Protein AF-A0A914KF35-F1 (afdb_monomer_lite)

Secondary structure (DSSP, 8-state):
--------HHHHHHHHHHHTT-S----B-TTSSBPSEEEETTTTEEEEB-TTT-PBPTT--B-TTSPPP--SHHHHEESSPPPP-SB-TTT-PBPEEEEEEEEETTEEEEEEEEE-GGGTTSSSEEBSSHHHHHHHHSPPP-

pLDDT: mean 87.77, std 10.81, range [33.84, 97.62]

Sequence (142 aa):
MLSKSSFSECLRARQLALIREESYIPECRATGTFQPMQCDRYNGSCFCVDELTGIPFSGTASGPGSPLPLCGLKSLFTCEKLPSKIFCEVDGTIAQKTERWYRRGDHCAMYLHDYCAQQSHIPPIPLRTKSDCQRFCLPPTR

Structure (mmCIF, N/CA/C/O backbone):
data_AF-A0A914KF35-F1
#
_entry.id   AF-A0A914KF35-F1
#
loop_
_atom_site.group_PDB
_atom_site.id
_atom_site.type_symbol
_atom_site.label_atom_id
_atom_site.label_alt_id
_atom_site.label_comp_id
_atom_site.label_asym_id
_atom_site.label_entity_id
_atom_site.label_seq_id
_atom_site.pdbx_PDB_ins_code
_atom_site.Cartn_x
_atom_site.Cartn_y
_atom_site.Cartn_z
_atom_site.occupancy
_atom_site.B_iso_or_equiv
_atom_site.auth_seq_id
_atom_site.auth_comp_id
_atom_site.auth_asym_id
_atom_site.auth_atom_id
_atom_site.pdbx_PDB_model_num
ATOM 1 N N . MET A 1 1 ? 39.727 -11.152 4.177 1.00 33.84 1 MET A N 1
ATOM 2 C CA . MET A 1 1 ? 38.843 -11.622 3.089 1.00 33.84 1 MET A CA 1
ATOM 3 C C . MET A 1 1 ? 37.603 -10.745 3.100 1.00 33.84 1 MET A C 1
ATOM 5 O O . MET A 1 1 ? 36.849 -10.807 4.060 1.00 33.84 1 MET A O 1
ATOM 9 N N . LEU A 1 2 ? 37.469 -9.836 2.131 1.00 45.25 2 LEU A N 1
ATOM 10 C CA . LEU A 1 2 ? 36.352 -8.889 2.080 1.00 45.25 2 LEU A CA 1
ATOM 11 C C . LEU A 1 2 ? 35.076 -9.642 1.683 1.00 45.25 2 LEU A C 1
ATOM 13 O O . LEU A 1 2 ? 35.037 -10.315 0.654 1.00 45.25 2 LEU A O 1
ATOM 17 N N . SER A 1 3 ? 34.079 -9.572 2.563 1.00 45.88 3 SER A N 1
ATOM 18 C CA . SER A 1 3 ? 32.756 -10.177 2.421 1.00 45.88 3 SER A CA 1
ATOM 19 C C . SER A 1 3 ? 32.138 -9.824 1.066 1.00 45.88 3 SER A C 1
ATOM 21 O O . SER A 1 3 ? 32.065 -8.651 0.699 1.00 45.88 3 SER A O 1
ATOM 23 N N . LYS A 1 4 ? 31.709 -10.842 0.312 1.00 49.88 4 LYS A N 1
ATOM 24 C CA . LYS A 1 4 ? 30.933 -10.669 -0.918 1.00 49.88 4 LYS A CA 1
ATOM 25 C C . LYS A 1 4 ? 29.685 -9.855 -0.577 1.00 49.88 4 LYS A C 1
ATOM 27 O O . LYS A 1 4 ? 28.840 -10.321 0.181 1.00 49.88 4 LYS A O 1
ATOM 32 N N . SER A 1 5 ? 29.594 -8.650 -1.137 1.00 56.88 5 SER A N 1
ATOM 33 C CA . SER A 1 5 ? 28.403 -7.801 -1.096 1.00 56.88 5 SER A CA 1
ATOM 34 C C . SER A 1 5 ? 27.173 -8.636 -1.459 1.00 56.88 5 SER A C 1
ATOM 36 O O . SER A 1 5 ? 27.037 -9.097 -2.595 1.00 56.88 5 SER A O 1
ATOM 38 N N . SER A 1 6 ? 26.305 -8.876 -0.480 1.00 67.50 6 SER A N 1
ATOM 39 C CA . SER A 1 6 ? 24.995 -9.476 -0.697 1.00 67.50 6 SER A CA 1
ATOM 40 C C . SER A 1 6 ? 24.124 -8.432 -1.391 1.00 67.50 6 SER A C 1
ATOM 42 O O . SER A 1 6 ? 23.434 -7.659 -0.731 1.00 67.50 6 SER A O 1
ATOM 44 N N . PHE A 1 7 ? 24.198 -8.362 -2.721 1.00 73.12 7 PHE A N 1
ATOM 45 C CA . PHE A 1 7 ? 23.306 -7.515 -3.508 1.00 73.12 7 PHE A CA 1
ATOM 46 C C . PHE A 1 7 ? 21.851 -7.892 -3.206 1.00 73.12 7 PHE A C 1
ATOM 48 O O . PHE A 1 7 ? 21.491 -9.069 -3.258 1.00 73.12 7 PHE A O 1
ATOM 55 N N . SER A 1 8 ? 21.021 -6.898 -2.885 1.00 88.25 8 SER A N 1
ATOM 56 C CA . SER A 1 8 ? 19.586 -7.105 -2.688 1.00 88.25 8 SER A CA 1
ATOM 57 C C . SER A 1 8 ? 18.917 -7.582 -3.982 1.00 88.25 8 SER A C 1
ATOM 59 O O . SER A 1 8 ? 19.446 -7.374 -5.079 1.00 88.25 8 SER A O 1
ATOM 61 N N . GLU A 1 9 ? 17.740 -8.204 -3.874 1.00 91.38 9 GLU A N 1
ATOM 62 C CA . GLU A 1 9 ? 17.035 -8.758 -5.039 1.00 91.38 9 GLU A CA 1
ATOM 63 C C . GLU A 1 9 ? 16.799 -7.710 -6.135 1.00 91.38 9 GLU A C 1
ATOM 65 O O . GLU A 1 9 ? 17.084 -7.984 -7.303 1.00 91.38 9 GLU A O 1
ATOM 70 N N . CYS A 1 10 ? 16.400 -6.487 -5.762 1.00 95.88 10 CYS A N 1
ATOM 71 C CA . CYS A 1 10 ? 16.222 -5.397 -6.722 1.00 95.88 10 CYS A CA 1
ATOM 72 C C . CYS A 1 10 ? 17.530 -5.005 -7.414 1.00 95.88 10 CYS A C 1
ATOM 74 O O . CYS A 1 10 ? 17.558 -4.865 -8.635 1.00 95.88 10 CYS A O 1
ATOM 76 N N . LEU A 1 11 ? 18.633 -4.861 -6.670 1.00 94.50 11 LEU A N 1
ATOM 77 C CA . LEU A 1 11 ? 19.917 -4.474 -7.263 1.00 94.50 11 LEU A CA 1
ATOM 78 C C . LEU A 1 11 ? 20.430 -5.543 -8.230 1.00 94.50 11 LEU A C 1
ATOM 80 O O . LEU A 1 11 ? 20.936 -5.208 -9.302 1.00 94.50 11 LEU A O 1
ATOM 84 N N . ARG A 1 12 ? 20.239 -6.825 -7.893 1.00 94.19 12 ARG A N 1
ATOM 85 C CA . ARG A 1 12 ? 20.560 -7.937 -8.792 1.00 94.19 12 ARG A CA 1
ATOM 86 C C . ARG A 1 12 ? 19.707 -7.889 -10.060 1.00 94.19 12 ARG A C 1
ATOM 88 O O . ARG A 1 12 ? 20.257 -8.001 -11.152 1.00 94.19 12 ARG A O 1
ATOM 95 N N . ALA A 1 13 ? 18.395 -7.685 -9.932 1.00 94.75 13 ALA A N 1
ATOM 96 C CA . ALA A 1 13 ? 17.489 -7.564 -11.075 1.00 94.75 13 ALA A CA 1
ATOM 97 C C . ALA A 1 13 ? 17.860 -6.373 -11.974 1.00 94.75 13 ALA A C 1
ATOM 99 O O . ALA A 1 13 ? 17.977 -6.528 -13.185 1.00 94.75 13 ALA A O 1
ATOM 100 N N . ARG A 1 14 ? 18.146 -5.210 -11.379 1.00 95.12 14 ARG A N 1
ATOM 101 C CA . ARG A 1 14 ? 18.596 -4.007 -12.087 1.00 95.12 14 ARG A CA 1
ATOM 102 C C . ARG A 1 14 ? 19.889 -4.239 -12.868 1.00 95.12 14 ARG A C 1
ATOM 104 O O . ARG A 1 14 ? 19.981 -3.836 -14.023 1.00 95.12 14 ARG A O 1
ATOM 111 N N . GLN A 1 15 ? 20.890 -4.867 -12.251 1.00 95.12 15 GLN A N 1
ATOM 112 C CA . GLN A 1 15 ? 22.168 -5.134 -12.912 1.00 95.12 15 GLN A CA 1
ATOM 113 C C . GLN A 1 15 ? 22.012 -6.125 -14.070 1.00 95.12 15 GLN A C 1
ATOM 115 O O . GLN A 1 15 ? 22.619 -5.930 -15.120 1.00 95.12 15 GLN A O 1
ATOM 120 N N . LEU A 1 16 ? 21.171 -7.150 -13.909 1.00 95.06 16 LEU A N 1
ATOM 121 C CA . LEU A 1 16 ? 20.851 -8.080 -14.990 1.00 95.06 16 LEU A CA 1
ATOM 122 C C . LEU A 1 16 ? 20.118 -7.383 -16.143 1.00 95.06 16 LEU A C 1
ATOM 124 O O . LEU A 1 16 ? 20.510 -7.587 -17.286 1.00 95.06 16 LEU A O 1
ATOM 128 N N . ALA A 1 17 ? 19.130 -6.531 -15.856 1.00 94.38 17 ALA A N 1
ATOM 129 C CA . ALA A 1 17 ? 18.418 -5.758 -16.875 1.00 94.38 17 ALA A CA 1
ATOM 130 C C . ALA A 1 17 ? 19.367 -4.844 -17.670 1.00 94.38 17 ALA A C 1
ATOM 132 O O . ALA A 1 17 ? 19.290 -4.788 -18.892 1.00 94.38 17 ALA A O 1
ATOM 133 N N . LEU A 1 18 ? 20.323 -4.196 -16.990 1.00 94.12 18 LEU A N 1
ATOM 134 C CA . LEU A 1 18 ? 21.365 -3.385 -17.631 1.00 94.12 18 LEU A CA 1
ATOM 135 C C . LEU A 1 18 ? 22.284 -4.216 -18.538 1.00 94.12 18 LEU A C 1
ATOM 137 O O . LEU A 1 18 ? 22.548 -3.811 -19.662 1.00 94.12 18 LEU A O 1
ATOM 141 N N . ILE A 1 19 ? 22.765 -5.372 -18.065 1.00 95.06 19 ILE A N 1
ATOM 142 C CA . ILE A 1 19 ? 23.646 -6.265 -18.845 1.00 95.06 19 ILE A CA 1
ATOM 143 C C . ILE A 1 19 ? 22.926 -6.823 -20.077 1.00 95.06 19 ILE A C 1
ATOM 145 O O . ILE A 1 19 ? 23.552 -7.065 -21.103 1.00 95.06 19 ILE A O 1
ATOM 149 N N . ARG A 1 20 ? 21.619 -7.062 -19.960 1.00 94.94 20 ARG A N 1
ATOM 150 C CA . ARG A 1 20 ? 20.779 -7.622 -21.025 1.00 94.94 20 ARG A CA 1
ATOM 151 C C . ARG A 1 20 ? 20.149 -6.556 -21.917 1.00 94.94 20 ARG A C 1
ATOM 153 O O . ARG A 1 20 ? 19.392 -6.923 -22.808 1.00 94.94 20 ARG A O 1
ATOM 160 N N . GLU A 1 21 ? 20.448 -5.281 -21.665 1.00 91.62 21 GLU A N 1
ATOM 161 C CA . GLU A 1 21 ? 19.902 -4.135 -22.398 1.00 91.62 21 GLU A CA 1
ATOM 162 C C . GLU A 1 21 ? 18.362 -4.160 -22.472 1.00 91.62 21 GLU A C 1
ATOM 164 O O . GLU A 1 21 ? 17.752 -3.855 -23.495 1.00 91.62 21 GLU A O 1
ATOM 169 N N . GLU A 1 22 ? 17.715 -4.551 -21.369 1.00 91.62 22 GLU A N 1
ATOM 170 C CA . GLU A 1 22 ? 16.255 -4.578 -21.275 1.00 91.62 22 GLU A CA 1
ATOM 171 C C . GLU A 1 22 ? 15.685 -3.147 -21.265 1.00 91.62 22 GLU A C 1
ATOM 173 O O . GLU A 1 22 ? 16.245 -2.233 -20.655 1.00 91.62 22 GLU A O 1
ATOM 178 N N . SER A 1 23 ? 14.533 -2.945 -21.917 1.00 88.12 23 SER A N 1
ATOM 179 C CA . SER A 1 23 ? 13.852 -1.639 -21.967 1.00 88.12 23 SER A CA 1
ATOM 180 C C . SER A 1 23 ? 13.357 -1.181 -20.592 1.00 88.12 23 SER A C 1
ATOM 182 O O . SER A 1 23 ? 13.320 0.014 -20.293 1.00 88.12 23 SER A O 1
ATOM 184 N N . TYR A 1 24 ? 13.001 -2.145 -19.746 1.00 92.00 24 TYR A N 1
ATOM 185 C CA . TYR A 1 24 ? 12.597 -1.935 -18.370 1.00 92.00 24 TYR A CA 1
ATOM 186 C C . TYR A 1 24 ? 13.779 -2.189 -17.434 1.00 92.00 24 TYR A C 1
ATOM 188 O O . TYR A 1 24 ? 14.303 -3.297 -17.351 1.00 92.00 24 TYR A O 1
ATOM 196 N N . ILE A 1 25 ? 14.163 -1.161 -16.678 1.00 95.12 25 ILE A N 1
ATOM 197 C CA . ILE A 1 25 ? 15.216 -1.258 -15.668 1.00 95.12 25 ILE A CA 1
ATOM 198 C C . ILE A 1 25 ? 14.597 -0.977 -14.296 1.00 95.12 25 ILE A C 1
ATOM 200 O O . ILE A 1 25 ? 14.216 0.169 -14.046 1.00 95.12 25 ILE A O 1
ATOM 204 N N . PRO A 1 26 ? 14.548 -1.967 -13.382 1.00 95.88 26 PRO A N 1
ATOM 205 C CA . PRO A 1 26 ? 13.981 -1.782 -12.054 1.00 95.88 26 PRO A CA 1
ATOM 206 C C . PRO A 1 26 ? 14.592 -0.609 -11.277 1.00 95.88 26 PRO A C 1
ATOM 208 O O . PRO A 1 26 ? 15.818 -0.423 -11.214 1.00 95.88 26 PRO A O 1
ATOM 211 N N . GLU A 1 27 ? 13.723 0.168 -10.642 1.00 95.81 27 GLU A N 1
ATOM 212 C CA . GLU A 1 27 ? 14.072 1.231 -9.709 1.00 95.81 27 GLU A CA 1
ATOM 213 C C . GLU A 1 27 ? 14.095 0.681 -8.278 1.00 95.81 27 GLU A C 1
ATOM 215 O O . GLU A 1 27 ? 13.123 0.096 -7.793 1.00 95.81 27 GLU A O 1
ATOM 220 N N . CYS A 1 28 ? 15.218 0.874 -7.586 1.00 95.06 28 CYS A N 1
ATOM 221 C CA . CYS A 1 28 ? 15.440 0.341 -6.244 1.00 95.06 28 CYS A CA 1
ATOM 222 C C . CYS A 1 28 ? 15.433 1.454 -5.198 1.00 95.06 28 CYS A C 1
ATOM 224 O O . CYS A 1 28 ? 15.911 2.564 -5.440 1.00 95.06 28 CYS A O 1
ATOM 226 N N . ARG A 1 29 ? 14.927 1.141 -4.007 1.00 92.06 29 ARG A N 1
ATOM 227 C CA . ARG A 1 29 ? 15.082 1.970 -2.808 1.00 92.06 29 ARG A CA 1
ATOM 228 C C . ARG A 1 29 ? 16.500 1.835 -2.257 1.00 92.06 29 ARG A C 1
ATOM 230 O O . ARG A 1 29 ? 17.175 0.834 -2.488 1.00 92.06 29 ARG A O 1
ATOM 237 N N . ALA A 1 30 ? 16.926 2.809 -1.452 1.00 88.94 30 ALA A N 1
ATOM 238 C CA . ALA A 1 30 ? 18.213 2.755 -0.750 1.00 88.94 30 ALA A CA 1
ATOM 239 C C . ALA A 1 30 ? 18.327 1.544 0.199 1.00 88.94 30 ALA A C 1
ATOM 241 O O . ALA A 1 30 ? 19.419 1.038 0.433 1.00 88.94 30 ALA A O 1
ATOM 242 N N . THR A 1 31 ? 17.192 1.045 0.696 1.00 86.62 31 THR A N 1
ATOM 243 C CA . THR A 1 31 ? 17.075 -0.184 1.499 1.00 86.62 31 THR A CA 1
ATOM 244 C C . THR A 1 31 ? 17.338 -1.465 0.703 1.00 86.62 31 THR A C 1
ATOM 246 O O . THR A 1 31 ? 17.427 -2.538 1.290 1.00 86.62 31 THR A O 1
ATOM 249 N N . GLY A 1 32 ? 17.432 -1.384 -0.628 1.00 88.94 32 GLY A N 1
ATOM 250 C CA . GLY A 1 32 ? 17.629 -2.524 -1.518 1.00 88.94 32 GLY A CA 1
ATOM 251 C C . GLY A 1 32 ? 16.340 -3.213 -1.984 1.00 88.94 32 GLY A C 1
ATOM 252 O O . GLY A 1 32 ? 16.421 -4.116 -2.817 1.00 88.94 32 GLY A O 1
ATOM 253 N N . THR A 1 33 ? 15.167 -2.793 -1.507 1.00 92.00 33 THR A N 1
ATOM 254 C CA . THR A 1 33 ? 13.858 -3.250 -2.009 1.00 92.00 33 THR A CA 1
ATOM 255 C C . THR A 1 33 ? 13.482 -2.554 -3.319 1.00 92.00 33 THR A C 1
ATOM 257 O O . THR A 1 33 ? 14.076 -1.537 -3.690 1.00 92.00 33 THR A O 1
ATOM 260 N N . PHE A 1 34 ? 12.496 -3.088 -4.038 1.00 94.19 34 PHE A N 1
ATOM 261 C CA . PHE A 1 34 ? 11.937 -2.423 -5.215 1.00 94.19 34 PHE A CA 1
ATOM 262 C C . PHE A 1 34 ? 11.170 -1.165 -4.794 1.00 94.19 34 PHE A C 1
ATOM 264 O O . PHE A 1 34 ? 10.497 -1.152 -3.761 1.00 94.19 34 PHE A O 1
ATOM 271 N N . GLN A 1 35 ? 11.241 -0.098 -5.595 1.00 93.62 35 GLN A N 1
ATOM 272 C CA . GLN A 1 35 ? 10.270 0.988 -5.466 1.00 93.62 35 GLN A CA 1
ATOM 273 C C . GLN A 1 35 ? 8.863 0.424 -5.728 1.00 93.62 35 GLN A C 1
ATOM 275 O O . GLN A 1 35 ? 8.683 -0.282 -6.721 1.00 93.62 35 GLN A O 1
ATOM 280 N N . PRO A 1 36 ? 7.862 0.714 -4.876 1.00 92.50 36 PRO A N 1
ATOM 281 C CA . PRO A 1 36 ? 6.529 0.143 -5.026 1.00 92.50 36 PRO A CA 1
ATOM 282 C C . PRO A 1 36 ? 5.860 0.510 -6.349 1.00 92.50 36 PRO A C 1
ATOM 284 O O . PRO A 1 36 ? 5.014 -0.241 -6.819 1.00 92.50 36 PRO A O 1
ATOM 287 N N . MET A 1 37 ? 6.211 1.659 -6.928 1.00 93.88 37 MET A N 1
ATOM 288 C CA . MET A 1 37 ? 5.874 2.023 -8.300 1.00 93.88 37 MET A CA 1
ATOM 289 C C . MET A 1 37 ? 7.105 1.806 -9.174 1.00 93.88 37 MET A C 1
ATOM 291 O O . MET A 1 37 ? 8.190 2.274 -8.837 1.00 93.88 37 MET A O 1
ATOM 295 N N . GLN A 1 38 ? 6.915 1.121 -10.291 1.00 95.62 38 GLN A N 1
ATOM 296 C CA . GLN A 1 38 ? 7.910 0.931 -11.337 1.00 95.62 38 GLN A CA 1
ATOM 297 C C . GLN A 1 38 ? 7.387 1.574 -12.613 1.00 95.62 38 GLN A C 1
ATOM 299 O O . GLN A 1 38 ? 6.189 1.508 -12.883 1.00 95.62 38 GLN A O 1
ATOM 304 N N . CYS A 1 39 ? 8.271 2.189 -13.390 1.00 93.62 39 CYS A N 1
ATOM 305 C CA . CYS A 1 39 ? 7.906 2.817 -14.651 1.00 93.62 39 CYS A CA 1
ATOM 306 C C . CYS A 1 39 ? 8.816 2.309 -15.765 1.00 93.62 39 CYS A C 1
ATOM 308 O O . CYS A 1 39 ? 10.038 2.448 -15.696 1.00 93.62 39 CYS A O 1
ATOM 310 N N . ASP A 1 40 ? 8.215 1.746 -16.806 1.00 92.75 40 ASP A N 1
ATOM 311 C CA . ASP A 1 40 ? 8.906 1.457 -18.052 1.00 92.75 40 ASP A CA 1
ATOM 312 C C . ASP A 1 40 ? 8.903 2.736 -18.897 1.00 92.75 40 ASP A C 1
ATOM 314 O O . ASP A 1 40 ? 7.885 3.194 -19.418 1.00 92.75 40 ASP A O 1
ATOM 318 N N . ARG A 1 41 ? 10.078 3.362 -18.986 1.00 84.81 41 ARG A N 1
ATOM 319 C CA . ARG A 1 41 ? 10.254 4.641 -19.684 1.00 84.81 41 ARG A CA 1
ATOM 320 C C . ARG A 1 41 ? 10.152 4.501 -21.199 1.00 84.81 41 ARG A C 1
ATOM 322 O O . ARG A 1 41 ? 9.921 5.505 -21.864 1.00 84.81 41 ARG A O 1
ATOM 329 N N . TYR A 1 42 ? 10.330 3.295 -21.735 1.00 86.88 42 TYR A N 1
ATOM 330 C CA . TYR A 1 42 ? 10.255 3.044 -23.168 1.00 86.88 42 TYR A CA 1
ATOM 331 C C . TYR A 1 42 ? 8.803 3.035 -23.647 1.00 86.88 42 TYR A C 1
ATOM 333 O O . TYR A 1 42 ? 8.467 3.704 -24.621 1.00 86.88 42 TYR A O 1
ATOM 341 N N . ASN A 1 43 ? 7.925 2.326 -22.934 1.00 87.88 43 ASN A N 1
ATOM 342 C CA . ASN A 1 43 ? 6.494 2.294 -23.253 1.00 87.88 43 ASN A CA 1
ATOM 343 C C . ASN A 1 43 ? 5.682 3.396 -22.541 1.00 87.88 43 ASN A C 1
ATOM 345 O O . ASN A 1 43 ? 4.495 3.555 -22.825 1.00 87.88 43 ASN A O 1
ATOM 349 N N . GLY A 1 44 ? 6.307 4.145 -21.625 1.00 88.44 44 GLY A N 1
ATOM 350 C CA . GLY A 1 44 ? 5.697 5.230 -20.857 1.00 88.44 44 GLY A CA 1
ATOM 351 C C . GLY A 1 44 ? 4.609 4.770 -19.883 1.00 88.44 44 GLY A C 1
ATOM 352 O O . GLY A 1 44 ? 3.720 5.555 -19.554 1.00 88.44 44 GLY A O 1
ATOM 353 N N . SER A 1 45 ? 4.651 3.509 -19.448 1.00 93.19 45 SER A N 1
ATOM 354 C CA . SER A 1 45 ? 3.705 2.943 -18.489 1.00 93.19 45 SER A CA 1
ATOM 355 C C . SER A 1 45 ? 4.315 2.811 -17.097 1.00 93.19 45 SER A C 1
ATOM 357 O O . SER A 1 45 ? 5.506 2.546 -16.942 1.00 93.19 45 SER A O 1
ATOM 359 N N . CYS A 1 46 ? 3.486 2.973 -16.069 1.00 94.88 46 CYS A N 1
ATOM 360 C CA . CYS A 1 46 ? 3.862 2.738 -14.679 1.00 94.88 46 CYS A CA 1
ATOM 361 C C . CYS A 1 46 ? 2.929 1.711 -14.045 1.00 94.88 46 CYS A C 1
ATOM 363 O O . CYS A 1 46 ? 1.738 1.703 -14.330 1.00 94.88 46 CYS A O 1
ATOM 365 N N . PHE A 1 47 ? 3.445 0.862 -13.167 1.00 93.94 47 PHE A N 1
ATOM 366 C CA . PHE A 1 47 ? 2.698 -0.199 -12.495 1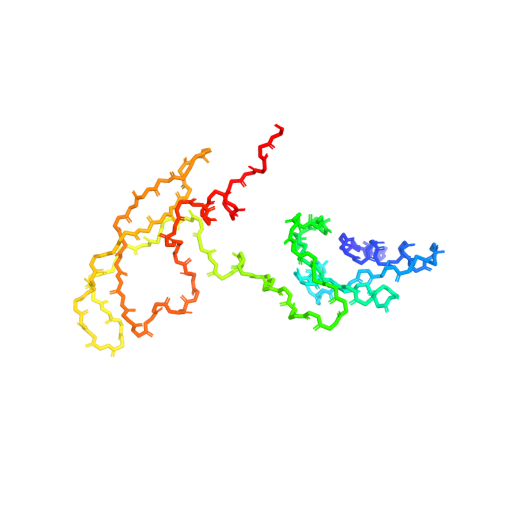.00 93.94 47 PHE A CA 1
ATOM 367 C C . PHE A 1 47 ? 3.181 -0.369 -11.056 1.00 93.94 47 PHE A C 1
ATOM 369 O O . PHE A 1 47 ? 4.284 0.046 -10.699 1.00 93.94 47 PHE A O 1
ATOM 376 N N . CYS A 1 48 ? 2.353 -0.982 -10.211 1.00 92.69 48 CYS A N 1
ATOM 377 C CA . CYS A 1 48 ? 2.757 -1.308 -8.851 1.00 92.69 48 CYS A CA 1
ATOM 378 C C . CYS A 1 48 ? 3.415 -2.685 -8.795 1.00 92.69 48 CYS A C 1
ATOM 380 O O . CYS A 1 48 ? 2.939 -3.624 -9.432 1.00 92.69 48 CYS A O 1
ATOM 382 N N . VAL A 1 49 ? 4.450 -2.824 -7.972 1.00 91.69 49 VAL A N 1
ATOM 383 C CA . VAL A 1 49 ? 5.123 -4.098 -7.693 1.00 91.69 49 VAL A CA 1
ATOM 384 C C . VAL A 1 49 ? 5.111 -4.413 -6.204 1.00 91.69 49 VAL A C 1
ATOM 386 O O . VAL A 1 49 ? 4.986 -3.526 -5.357 1.00 91.69 49 VAL A O 1
ATOM 389 N N . ASP A 1 50 ? 5.252 -5.691 -5.881 1.00 88.25 50 ASP A N 1
ATOM 390 C CA . ASP A 1 50 ? 5.614 -6.127 -4.541 1.00 88.25 50 ASP A CA 1
ATOM 391 C C . ASP A 1 50 ? 7.049 -5.673 -4.213 1.00 88.25 50 ASP A C 1
ATOM 393 O O . ASP A 1 50 ? 7.981 -5.936 -4.971 1.00 88.25 50 ASP A O 1
ATOM 397 N N . GLU A 1 51 ? 7.239 -4.960 -3.100 1.00 89.44 51 GLU A N 1
ATOM 398 C CA . GLU A 1 51 ? 8.528 -4.325 -2.778 1.00 89.44 51 GLU A CA 1
ATOM 399 C C . GLU A 1 51 ? 9.652 -5.335 -2.499 1.00 89.44 51 GLU A C 1
ATOM 401 O O . GLU A 1 51 ? 10.828 -4.997 -2.653 1.00 89.44 51 GLU A O 1
ATOM 406 N N . LEU A 1 52 ? 9.312 -6.561 -2.089 1.00 87.25 52 LEU A N 1
ATOM 407 C CA . LEU A 1 52 ? 10.291 -7.604 -1.794 1.00 87.25 52 LEU A CA 1
ATOM 408 C C . LEU A 1 52 ? 10.679 -8.352 -3.068 1.00 87.25 52 LEU A C 1
ATOM 410 O O . LEU A 1 52 ? 11.861 -8.447 -3.375 1.00 87.25 52 LEU A O 1
ATOM 414 N N . THR A 1 53 ? 9.685 -8.822 -3.823 1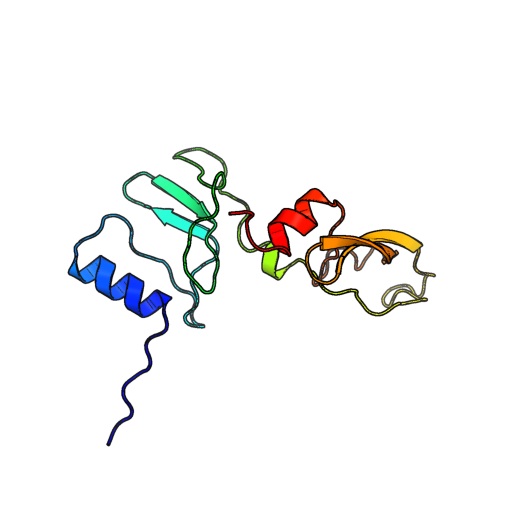.00 88.25 53 THR A N 1
ATOM 415 C CA . THR A 1 53 ? 9.891 -9.733 -4.964 1.00 88.25 53 THR A CA 1
ATOM 416 C C . THR A 1 53 ? 9.998 -9.035 -6.321 1.00 88.25 53 THR A C 1
ATOM 418 O O . THR A 1 53 ? 10.457 -9.640 -7.288 1.00 88.25 53 THR A O 1
ATOM 421 N N . GLY A 1 54 ? 9.541 -7.783 -6.433 1.00 91.06 54 GLY A N 1
ATOM 422 C CA . GLY A 1 54 ? 9.479 -7.041 -7.696 1.00 91.06 54 GLY A CA 1
ATOM 423 C C . GLY A 1 54 ? 8.376 -7.508 -8.652 1.00 91.06 54 GLY A C 1
ATOM 424 O O . GLY A 1 54 ? 8.306 -7.025 -9.782 1.00 91.06 54 GLY A O 1
ATOM 425 N N . ILE A 1 55 ? 7.507 -8.431 -8.223 1.00 89.94 55 ILE A N 1
ATOM 426 C CA . ILE A 1 55 ? 6.420 -8.963 -9.052 1.00 89.94 55 ILE A CA 1
ATOM 427 C C . ILE A 1 55 ? 5.345 -7.881 -9.250 1.00 89.94 55 ILE A C 1
ATOM 429 O O . ILE A 1 55 ? 4.858 -7.327 -8.259 1.00 89.94 55 ILE A O 1
ATOM 433 N N . PRO A 1 56 ? 4.932 -7.584 -10.498 1.00 90.12 56 PRO A N 1
ATOM 434 C CA . PRO A 1 56 ? 3.888 -6.605 -10.773 1.00 90.12 56 PRO A CA 1
ATOM 435 C C . PRO A 1 56 ? 2.508 -7.076 -10.305 1.00 90.12 56 PRO A C 1
ATOM 437 O O . PRO A 1 56 ? 2.104 -8.219 -10.518 1.00 90.12 56 PRO A O 1
ATOM 440 N N . PHE A 1 57 ? 1.742 -6.160 -9.714 1.00 83.69 57 PHE A N 1
ATOM 441 C CA . PHE A 1 57 ? 0.340 -6.378 -9.379 1.00 83.69 57 PHE A CA 1
ATOM 442 C C . PHE A 1 57 ? -0.537 -6.183 -10.619 1.00 83.69 57 PHE A C 1
ATOM 444 O O . PHE A 1 57 ? -0.570 -5.100 -11.212 1.00 83.69 57 PHE A O 1
ATOM 451 N N . SER A 1 58 ? -1.304 -7.209 -10.990 1.00 81.00 58 SER A N 1
ATOM 452 C CA . SER A 1 58 ? -2.234 -7.144 -12.122 1.00 81.00 58 SER A CA 1
ATOM 453 C C . SER A 1 58 ? -3.239 -5.993 -11.975 1.00 81.00 58 SER A C 1
ATOM 455 O O . SER A 1 58 ? -3.721 -5.706 -10.877 1.00 81.00 58 SER A O 1
ATOM 457 N N . GLY A 1 59 ? -3.554 -5.321 -13.087 1.00 81.69 59 GLY A N 1
ATOM 458 C CA . GLY A 1 59 ? -4.517 -4.213 -13.115 1.00 81.69 59 GLY A CA 1
ATOM 459 C C . GLY A 1 59 ? -4.018 -2.898 -12.502 1.00 81.69 59 GLY A C 1
ATOM 460 O O . GLY A 1 59 ? -4.822 -2.002 -12.277 1.00 81.69 59 GLY A O 1
ATOM 461 N N . THR A 1 60 ? -2.718 -2.773 -12.205 1.00 86.88 60 THR A N 1
ATOM 462 C CA . THR A 1 60 ? -2.119 -1.519 -11.700 1.00 86.88 60 THR A CA 1
ATOM 463 C C . THR A 1 60 ? -1.332 -0.744 -12.754 1.00 86.88 60 THR A C 1
ATOM 465 O O . THR A 1 60 ? -0.803 0.314 -12.442 1.00 86.88 60 THR A O 1
ATOM 468 N N . ALA A 1 61 ? -1.242 -1.257 -13.983 1.00 90.12 61 ALA A N 1
ATOM 469 C CA . ALA A 1 61 ? -0.557 -0.570 -15.067 1.00 90.12 61 ALA A CA 1
ATOM 470 C C . ALA A 1 61 ? -1.374 0.640 -15.547 1.00 90.12 61 ALA A C 1
ATOM 472 O O . ALA A 1 61 ? -2.497 0.488 -16.027 1.00 90.12 61 ALA A O 1
ATOM 473 N N . SER A 1 62 ? -0.785 1.825 -15.447 1.00 92.25 62 SER A N 1
ATOM 474 C CA . SER A 1 62 ? -1.245 3.062 -16.069 1.00 92.25 62 SER A CA 1
ATOM 475 C C . SER A 1 62 ? -0.377 3.352 -17.285 1.00 92.25 62 SER A C 1
ATOM 477 O O . SER A 1 62 ? 0.848 3.372 -17.178 1.00 92.25 62 SER A O 1
ATOM 479 N N . GLY A 1 63 ? -1.005 3.573 -18.439 1.00 91.00 63 GLY A N 1
ATOM 480 C CA . GLY A 1 63 ? -0.302 3.925 -19.672 1.00 91.00 63 GLY A CA 1
ATOM 481 C C . GLY A 1 63 ? 0.090 5.408 -19.753 1.00 91.00 63 GLY A C 1
ATOM 482 O O . GLY A 1 63 ? -0.276 6.201 -18.876 1.00 91.00 63 GLY A O 1
ATOM 483 N N . PRO A 1 64 ? 0.772 5.806 -20.841 1.00 89.94 64 PRO A N 1
ATOM 484 C CA . PRO A 1 64 ? 1.139 7.196 -21.094 1.00 89.94 64 PRO A CA 1
ATOM 485 C C . PRO A 1 64 ? -0.065 8.140 -21.003 1.00 89.94 64 PRO A C 1
ATOM 487 O O . PRO A 1 64 ? -1.130 7.861 -21.553 1.00 89.94 64 PRO A O 1
ATOM 490 N N . GLY A 1 65 ? 0.093 9.264 -20.300 1.00 86.56 65 GLY A N 1
ATOM 491 C CA . GLY A 1 65 ? -0.956 10.282 -20.145 1.00 86.56 65 GLY A CA 1
ATOM 492 C C . GLY A 1 65 ? -2.093 9.918 -19.181 1.00 86.56 65 GLY A C 1
ATOM 493 O O . GLY A 1 65 ? -2.950 10.760 -18.920 1.00 86.56 65 GLY A O 1
ATOM 494 N N . SER A 1 66 ? -2.102 8.706 -18.619 1.00 85.56 66 SER A N 1
ATOM 495 C CA . SER A 1 66 ? -3.036 8.325 -17.553 1.00 85.56 66 SER A CA 1
ATOM 496 C C . SER A 1 66 ? -2.503 8.738 -16.174 1.00 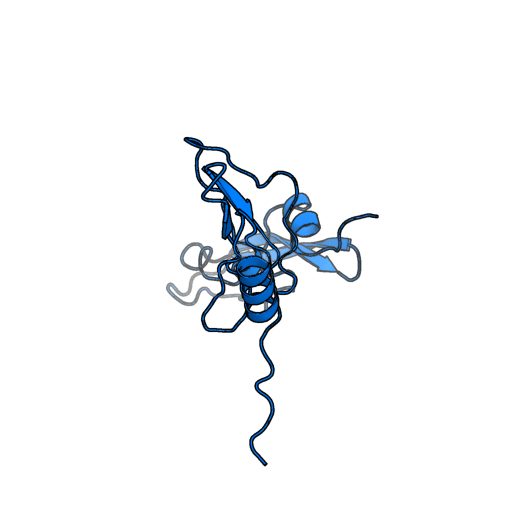85.56 66 SER A C 1
ATOM 498 O O . SER A 1 66 ? -1.289 8.870 -16.000 1.00 85.56 66 SER A O 1
ATOM 500 N N . PRO A 1 67 ? -3.374 8.907 -15.160 1.00 83.38 67 PRO A N 1
ATOM 501 C CA . PRO A 1 67 ? -2.930 9.100 -13.785 1.00 83.38 67 PRO A CA 1
ATOM 502 C C . PRO A 1 67 ? -2.016 7.959 -13.325 1.00 83.38 67 PRO A C 1
ATOM 504 O O . PRO A 1 67 ? -2.284 6.786 -13.600 1.00 83.38 67 PRO A O 1
ATOM 507 N N . LEU A 1 68 ? -0.949 8.303 -12.601 1.00 85.50 68 LEU A N 1
ATOM 508 C CA . LEU A 1 68 ? -0.042 7.314 -12.023 1.00 85.50 68 LEU A CA 1
ATOM 509 C C . LEU A 1 68 ? -0.784 6.395 -11.038 1.00 85.50 68 LEU A C 1
ATOM 511 O O . LEU A 1 68 ? -1.691 6.851 -10.333 1.00 85.50 68 LEU A O 1
ATOM 515 N N . PRO A 1 69 ? -0.405 5.110 -10.958 1.00 85.88 69 PRO A N 1
ATOM 516 C CA . PRO A 1 69 ? -1.047 4.187 -10.042 1.00 85.88 69 PRO A CA 1
ATOM 517 C C . PRO A 1 69 ? -0.686 4.511 -8.589 1.00 85.88 69 PRO A C 1
ATOM 519 O O . PRO A 1 69 ? 0.434 4.906 -8.262 1.00 85.88 69 PRO A O 1
ATOM 522 N N . LEU A 1 70 ? -1.643 4.308 -7.683 1.00 82.69 70 LEU A N 1
ATOM 523 C CA . LEU A 1 70 ? -1.428 4.483 -6.248 1.00 82.69 70 LEU A CA 1
ATOM 524 C C . LEU A 1 70 ? -0.688 3.263 -5.674 1.00 82.69 70 LEU A C 1
ATOM 526 O O . LEU A 1 70 ? -1.308 2.272 -5.283 1.00 82.69 70 LEU A O 1
ATOM 530 N N . CYS A 1 71 ? 0.642 3.333 -5.630 1.00 86.00 71 CYS A N 1
ATOM 531 C CA . CYS A 1 71 ? 1.500 2.248 -5.149 1.00 86.00 71 CYS A CA 1
ATOM 532 C C . CYS A 1 71 ? 2.023 2.477 -3.724 1.00 86.00 71 CYS A C 1
ATOM 534 O O . CYS A 1 71 ? 1.994 3.585 -3.196 1.00 86.00 71 CYS A O 1
ATOM 536 N N . GLY A 1 72 ? 2.504 1.411 -3.076 1.00 74.38 72 GLY A N 1
ATOM 537 C CA . GLY A 1 72 ? 3.083 1.490 -1.724 1.00 74.38 72 GLY A CA 1
ATOM 538 C C . GLY A 1 72 ? 2.048 1.627 -0.604 1.00 74.38 72 GLY A C 1
ATOM 539 O O . GLY A 1 72 ? 2.408 1.671 0.568 1.00 74.38 72 GLY A O 1
ATOM 540 N N . LEU A 1 73 ? 0.757 1.609 -0.943 1.00 71.62 73 LEU A N 1
ATOM 541 C CA . LEU A 1 73 ? -0.344 1.650 0.015 1.00 71.62 73 LEU A CA 1
ATOM 542 C C . LEU A 1 73 ? -0.323 0.483 1.018 1.00 71.62 73 LEU A C 1
ATOM 544 O O . LEU A 1 73 ? -0.727 0.672 2.159 1.00 71.62 73 LEU A O 1
ATOM 548 N N . LYS A 1 74 ? 0.193 -0.702 0.647 1.00 66.75 74 LYS A N 1
ATOM 549 C CA . LYS A 1 74 ? 0.334 -1.831 1.590 1.00 66.75 74 LYS A CA 1
ATOM 550 C C . LYS A 1 74 ? 1.186 -1.471 2.812 1.00 66.75 74 LYS A C 1
ATOM 552 O O . LYS A 1 74 ? 0.880 -1.946 3.891 1.00 66.75 74 LYS A O 1
ATOM 557 N N . SER A 1 75 ? 2.201 -0.615 2.657 1.00 68.31 75 SER A N 1
ATOM 558 C CA . SER A 1 75 ? 3.016 -0.138 3.787 1.00 68.31 75 SER A CA 1
ATOM 559 C C . SER A 1 75 ? 2.249 0.802 4.724 1.00 68.31 75 SER A C 1
ATOM 561 O O . SER A 1 75 ? 2.602 0.945 5.891 1.00 68.31 75 SER A O 1
ATOM 563 N N . LEU A 1 76 ? 1.179 1.427 4.223 1.00 79.12 76 LEU A N 1
ATOM 564 C CA . LEU A 1 76 ? 0.316 2.305 5.003 1.00 79.12 76 LEU A CA 1
ATOM 565 C C . LEU A 1 76 ? -0.773 1.527 5.735 1.00 79.12 76 LEU A C 1
ATOM 567 O O . LEU A 1 76 ? -1.254 2.016 6.750 1.00 79.12 76 LEU A O 1
ATOM 571 N N . PHE A 1 77 ? -1.176 0.354 5.237 1.00 86.88 77 PHE A N 1
ATOM 572 C CA . PHE A 1 77 ? -2.257 -0.439 5.815 1.00 86.88 77 PHE A CA 1
ATOM 573 C C . PHE A 1 77 ? -1.743 -1.564 6.719 1.00 86.88 77 PHE A C 1
ATOM 575 O O . PHE A 1 77 ? -0.730 -2.192 6.433 1.00 86.88 77 PHE A O 1
ATOM 582 N N . THR A 1 78 ? -2.477 -1.875 7.789 1.00 90.88 78 THR A N 1
ATOM 583 C CA . THR A 1 78 ? -2.198 -3.056 8.622 1.00 90.88 78 THR A CA 1
ATOM 584 C C . THR A 1 78 ? -3.166 -4.192 8.342 1.00 90.88 78 THR A C 1
ATOM 586 O O . THR A 1 78 ? -4.380 -4.002 8.246 1.00 90.88 78 THR A O 1
ATOM 589 N N . CYS A 1 79 ? -2.609 -5.396 8.272 1.00 93.00 79 CYS A N 1
ATOM 590 C CA . CYS A 1 79 ? -3.360 -6.642 8.247 1.00 93.00 79 CYS A CA 1
ATOM 591 C C . CYS A 1 79 ? -3.623 -7.193 9.650 1.00 93.00 79 CYS A C 1
ATOM 593 O O . CYS A 1 79 ? -4.527 -8.008 9.823 1.00 93.00 79 CYS A O 1
ATOM 595 N N . GLU A 1 80 ? -2.855 -6.751 10.645 1.00 93.44 80 GLU A N 1
ATOM 596 C CA . GLU A 1 80 ? -2.965 -7.185 12.033 1.00 93.44 80 GLU A CA 1
ATOM 597 C C . GLU A 1 80 ? -3.873 -6.254 12.830 1.00 93.44 80 GLU A C 1
ATOM 599 O O . GLU A 1 80 ? -3.904 -5.035 12.614 1.00 93.44 80 GLU A O 1
ATOM 604 N N . LYS A 1 81 ? -4.626 -6.845 13.761 1.00 93.75 81 LYS A N 1
ATOM 605 C CA . LYS A 1 81 ? -5.550 -6.100 14.609 1.00 93.75 81 LYS A CA 1
ATOM 606 C C . LYS A 1 81 ? -4.768 -5.151 15.512 1.00 93.75 81 LYS A C 1
ATOM 608 O O . LYS A 1 81 ? -3.918 -5.581 16.286 1.00 93.75 81 LYS A O 1
ATOM 613 N N . LEU A 1 82 ? -5.099 -3.866 15.427 1.00 90.44 82 LEU A N 1
ATOM 614 C CA . LEU A 1 82 ? -4.471 -2.841 16.252 1.00 90.44 82 LEU A CA 1
ATOM 615 C C . LEU A 1 82 ? -4.913 -2.950 17.718 1.00 90.44 82 LEU A C 1
ATOM 617 O O . LEU A 1 82 ? -6.045 -3.381 17.979 1.00 90.44 82 LEU A O 1
ATOM 621 N N . PRO A 1 83 ? -4.057 -2.528 18.665 1.00 90.25 83 PRO A N 1
ATOM 622 C CA . PRO A 1 83 ? -4.436 -2.403 20.064 1.00 90.25 83 PRO A CA 1
ATOM 623 C C . PRO A 1 83 ? -5.672 -1.518 20.235 1.00 90.25 83 PRO A C 1
ATOM 625 O O . PRO A 1 83 ? -5.846 -0.524 19.527 1.00 90.25 83 PRO A O 1
ATOM 628 N N . SER A 1 84 ? -6.526 -1.879 21.191 1.00 89.75 84 SER A N 1
ATOM 629 C CA . SER A 1 84 ? -7.682 -1.058 21.540 1.00 89.75 84 SER A CA 1
ATOM 630 C C . SER A 1 84 ? -7.267 0.213 22.270 1.00 89.75 84 SER A C 1
ATOM 632 O O . SER A 1 84 ? -6.355 0.206 23.096 1.00 89.75 84 SER A O 1
ATOM 634 N N . LYS A 1 85 ? -7.985 1.297 21.991 1.00 89.81 85 LYS A N 1
ATOM 635 C CA . LYS A 1 85 ? -7.738 2.635 22.520 1.00 89.81 85 LYS A CA 1
ATOM 636 C C . LYS A 1 85 ? -9.059 3.267 22.936 1.00 89.81 85 LYS A C 1
ATOM 638 O O . LYS A 1 85 ? -9.950 3.431 22.120 1.00 89.81 85 LYS A O 1
ATOM 643 N N . ILE A 1 86 ? -9.201 3.612 24.213 1.00 92.12 86 ILE A N 1
ATOM 644 C CA . ILE A 1 86 ? -10.455 4.184 24.736 1.00 92.12 86 ILE A CA 1
ATOM 645 C C . ILE A 1 86 ? -10.502 5.701 24.509 1.00 92.12 86 ILE A C 1
ATOM 647 O O . ILE A 1 86 ? -11.559 6.229 24.176 1.00 92.12 86 ILE A O 1
ATOM 651 N N . PHE A 1 87 ? -9.363 6.387 24.640 1.00 94.44 87 PHE A N 1
ATOM 652 C CA . PHE A 1 87 ? -9.254 7.844 24.525 1.00 94.44 87 PHE A CA 1
ATOM 653 C C . PHE A 1 87 ? -8.284 8.238 23.419 1.00 94.44 87 PHE A C 1
ATOM 655 O O . PHE A 1 87 ? -7.202 7.663 23.328 1.00 94.44 87 PHE A O 1
ATOM 662 N N . CYS A 1 88 ? -8.647 9.225 22.608 1.00 91.50 88 CYS A N 1
ATOM 663 C CA . CYS A 1 88 ? -7.824 9.813 21.561 1.00 91.50 88 CYS A CA 1
ATOM 664 C C . CYS A 1 88 ? -6.667 10.630 22.156 1.00 91.50 88 CYS A C 1
ATOM 666 O O . CYS A 1 88 ? -6.831 11.312 23.161 1.00 91.50 88 CYS A O 1
ATOM 668 N N . GLU A 1 89 ? -5.476 10.554 21.554 1.00 87.38 89 GLU A N 1
ATOM 669 C CA . GLU A 1 89 ? -4.260 11.146 22.159 1.00 87.38 89 GLU A CA 1
ATOM 670 C C . GLU A 1 89 ? -4.231 12.672 22.070 1.00 87.38 89 GLU A C 1
ATOM 672 O O . GLU A 1 89 ? -3.669 13.321 22.942 1.00 87.38 89 GLU A O 1
ATOM 677 N N . VAL A 1 90 ? -4.799 13.240 21.004 1.00 85.00 90 VAL A N 1
ATOM 678 C CA . VAL A 1 90 ? -4.661 14.673 20.704 1.00 85.00 90 VAL A CA 1
ATOM 679 C C . VAL A 1 90 ? -5.666 15.511 21.487 1.00 85.00 90 VAL A C 1
ATOM 681 O O . VAL A 1 90 ? -5.329 16.579 21.983 1.00 85.00 90 VAL A O 1
ATOM 684 N N . ASP A 1 91 ? -6.903 15.035 21.596 1.00 88.25 91 ASP A N 1
ATOM 685 C CA . ASP A 1 91 ? -8.020 15.791 22.166 1.00 88.25 91 ASP A CA 1
ATOM 686 C C . ASP A 1 91 ? -8.648 15.116 23.396 1.00 88.25 91 ASP A C 1
ATOM 688 O O . ASP A 1 91 ? -9.586 15.656 23.979 1.00 88.25 91 ASP A O 1
ATOM 692 N N . GLY A 1 92 ? -8.154 13.941 23.807 1.00 90.44 92 GLY A N 1
ATOM 693 C CA . GLY A 1 92 ? -8.682 13.191 24.950 1.00 90.44 92 GLY A CA 1
ATOM 694 C C . GLY A 1 92 ? -10.102 12.657 24.747 1.00 90.44 92 GLY A C 1
ATOM 695 O O . GLY A 1 92 ? -10.694 12.125 25.687 1.00 90.44 92 GLY A O 1
ATOM 696 N N . THR A 1 93 ? -10.671 12.795 23.547 1.00 93.69 93 THR A N 1
ATOM 697 C CA . THR A 1 93 ? -12.047 12.378 23.271 1.00 93.69 93 THR A CA 1
ATOM 698 C C . THR A 1 93 ? -12.185 10.860 23.319 1.00 93.69 93 THR A C 1
ATOM 700 O O . THR A 1 93 ? -11.223 10.121 23.114 1.00 93.69 93 THR A O 1
ATOM 703 N N . ILE A 1 94 ? -13.390 10.365 23.605 1.00 94.25 94 ILE A N 1
ATOM 704 C CA . ILE A 1 94 ? -13.658 8.924 23.591 1.00 94.25 94 ILE A CA 1
ATOM 705 C C . ILE A 1 94 ? -13.611 8.432 22.142 1.00 94.25 94 ILE A C 1
ATOM 707 O O . ILE A 1 94 ? -14.300 8.969 21.271 1.00 94.25 94 ILE A O 1
ATOM 711 N N . ALA A 1 95 ? -12.817 7.392 21.892 1.00 94.88 95 ALA A N 1
ATOM 712 C CA . ALA A 1 95 ? -12.694 6.798 20.572 1.00 94.88 95 ALA A CA 1
ATOM 713 C C . ALA A 1 95 ? -14.031 6.196 20.116 1.00 94.88 95 ALA A C 1
ATOM 715 O O . ALA A 1 95 ? -14.731 5.509 20.866 1.00 94.88 95 ALA A O 1
ATOM 716 N N . GLN A 1 96 ? -14.377 6.428 18.853 1.00 94.81 96 GLN A N 1
ATOM 717 C CA . GLN A 1 96 ? -15.599 5.889 18.266 1.00 94.81 96 GLN A CA 1
ATOM 718 C C . GLN A 1 96 ? -15.373 4.449 17.811 1.00 94.81 96 GLN A C 1
ATOM 720 O O . GLN A 1 96 ? -14.317 4.118 17.281 1.00 94.81 96 GLN A O 1
ATOM 725 N N . LYS A 1 97 ? -16.372 3.577 17.950 1.00 94.94 97 LYS A N 1
ATOM 726 C CA . LYS A 1 97 ? -16.280 2.219 17.401 1.00 94.94 97 LYS A CA 1
ATOM 727 C C . LYS A 1 97 ? -16.594 2.244 15.910 1.00 94.94 97 LYS A C 1
ATOM 729 O O . LYS A 1 97 ? -17.637 2.739 15.497 1.00 94.94 97 LYS A O 1
ATOM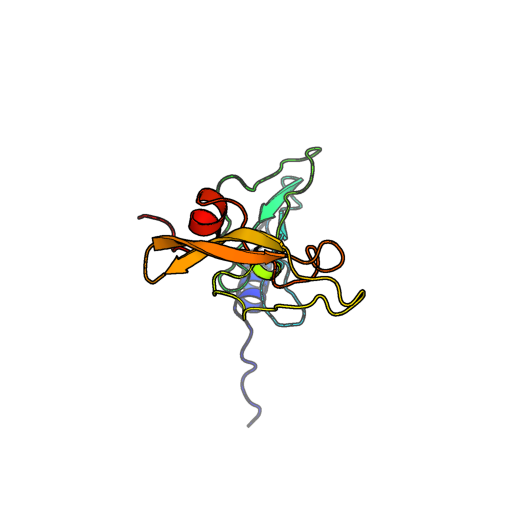 734 N N . THR A 1 98 ? -15.708 1.682 15.098 1.00 94.88 98 THR A N 1
ATOM 735 C CA . THR A 1 98 ? -15.909 1.551 13.652 1.00 94.88 98 THR A CA 1
ATOM 736 C C . THR A 1 98 ? -15.522 0.157 13.177 1.00 94.88 98 THR A C 1
ATOM 738 O O . THR A 1 98 ? -14.634 -0.474 13.743 1.00 94.88 98 THR A O 1
ATOM 741 N N . GLU A 1 99 ? -16.163 -0.339 12.127 1.00 96.25 99 GLU A N 1
ATOM 742 C CA . GLU A 1 99 ? -15.872 -1.661 11.572 1.00 96.25 99 GLU A CA 1
ATOM 743 C C . GLU A 1 99 ? -14.630 -1.622 10.681 1.00 96.25 99 GLU A C 1
ATOM 745 O O . GLU A 1 99 ? -14.518 -0.790 9.775 1.00 96.25 99 GLU A O 1
ATOM 750 N N . ARG A 1 100 ? -13.675 -2.519 10.921 1.00 96.25 100 ARG A N 1
ATOM 751 C CA . ARG A 1 100 ? -12.456 -2.652 10.114 1.00 96.25 100 ARG A CA 1
ATOM 752 C C . ARG A 1 100 ? -12.139 -4.110 9.838 1.00 96.25 100 ARG A C 1
ATOM 754 O O . ARG A 1 100 ? -12.533 -4.994 10.592 1.00 96.25 100 ARG A O 1
ATOM 761 N N . TRP A 1 101 ? -11.426 -4.353 8.749 1.00 97.12 101 TRP A N 1
ATOM 762 C CA . TRP A 1 101 ? -11.069 -5.685 8.281 1.00 97.12 101 TRP A CA 1
ATOM 763 C C . TRP A 1 101 ? -9.605 -5.985 8.574 1.00 97.12 101 TRP A C 1
ATOM 765 O O . TRP A 1 101 ? -8.727 -5.171 8.302 1.00 97.12 101 TRP A O 1
ATOM 775 N N . TYR A 1 102 ? -9.356 -7.174 9.107 1.00 95.94 102 TYR A N 1
ATOM 776 C CA . TYR A 1 102 ? -8.026 -7.668 9.443 1.00 95.94 102 TYR A CA 1
ATOM 777 C C . TYR A 1 102 ? -7.883 -9.109 8.964 1.00 95.94 102 TYR A C 1
ATOM 779 O O . TYR A 1 102 ? -8.874 -9.824 8.771 1.00 95.94 102 TYR A O 1
ATOM 787 N N . ARG A 1 103 ? -6.643 -9.557 8.791 1.00 96.19 103 ARG A N 1
ATOM 788 C CA . ARG A 1 103 ? -6.342 -10.951 8.491 1.00 96.19 103 ARG A CA 1
ATOM 789 C C . ARG A 1 103 ? -6.547 -11.800 9.740 1.00 96.19 103 ARG A C 1
ATOM 791 O O . ARG A 1 103 ? -6.020 -11.497 10.806 1.00 96.19 103 ARG A O 1
ATOM 798 N N . ARG A 1 104 ? -7.261 -12.910 9.584 1.00 96.75 104 ARG A N 1
ATOM 799 C CA . ARG A 1 104 ? -7.356 -13.985 10.569 1.00 96.75 104 ARG A CA 1
ATOM 800 C C . ARG A 1 104 ? -7.012 -15.298 9.875 1.00 96.75 104 ARG A C 1
ATOM 802 O O . ARG A 1 104 ? -7.846 -15.871 9.184 1.00 96.75 104 ARG A O 1
ATOM 809 N N . GLY A 1 105 ? -5.776 -15.759 10.054 1.00 94.00 105 GLY A N 1
ATOM 810 C CA . GLY A 1 105 ? -5.279 -16.964 9.388 1.00 94.00 105 GLY A CA 1
ATOM 811 C C . GLY A 1 105 ? -5.220 -16.789 7.868 1.00 94.00 105 GLY A C 1
ATOM 812 O O . GLY A 1 105 ? -4.391 -16.036 7.354 1.00 94.00 105 GLY A O 1
ATOM 813 N N . ASP A 1 106 ? -6.097 -17.483 7.155 1.00 94.06 106 ASP A N 1
ATOM 814 C CA . ASP A 1 106 ? -6.204 -17.532 5.693 1.00 94.06 106 ASP A CA 1
ATOM 815 C C . ASP A 1 106 ? -7.366 -16.703 5.119 1.00 94.06 106 ASP A C 1
ATOM 817 O O . ASP A 1 106 ? -7.558 -16.662 3.906 1.00 94.06 106 ASP A O 1
ATOM 821 N N . HIS A 1 107 ? -8.128 -16.012 5.967 1.00 96.00 107 HIS A N 1
ATOM 822 C CA . HIS A 1 107 ? -9.256 -15.190 5.544 1.00 96.00 107 HIS A CA 1
ATOM 823 C C . HIS A 1 107 ? -9.234 -13.806 6.196 1.00 96.00 107 HIS A C 1
ATOM 825 O O . HIS A 1 107 ? -8.475 -13.523 7.124 1.00 96.00 107 HIS A O 1
ATOM 831 N N . CYS A 1 108 ? -10.090 -12.921 5.692 1.00 97.00 108 CYS A N 1
ATOM 832 C CA . CYS A 1 108 ? -10.317 -11.598 6.260 1.00 97.00 108 CYS A CA 1
ATOM 833 C C . CYS A 1 108 ? -11.582 -11.597 7.115 1.00 97.00 108 CYS A C 1
ATOM 835 O O . CYS A 1 108 ? -12.629 -12.082 6.679 1.00 97.00 108 CYS A O 1
ATOM 837 N N . ALA A 1 109 ? -11.484 -11.025 8.312 1.00 97.62 109 ALA A N 1
ATOM 838 C CA . ALA A 1 109 ? -12.579 -10.906 9.264 1.00 97.62 109 ALA A CA 1
ATOM 839 C C . ALA A 1 109 ? -12.742 -9.455 9.730 1.00 97.62 109 ALA A C 1
ATOM 841 O O . ALA A 1 109 ? -11.770 -8.700 9.812 1.00 97.62 109 ALA A O 1
ATOM 842 N N . MET A 1 110 ? -13.986 -9.079 10.020 1.00 97.44 110 MET A N 1
ATOM 843 C CA . MET A 1 110 ? -14.335 -7.758 10.530 1.00 97.44 110 MET A CA 1
ATOM 844 C C . MET A 1 110 ? -14.200 -7.722 12.055 1.00 97.44 110 MET A C 1
ATOM 846 O O . MET A 1 110 ? -14.572 -8.671 12.746 1.00 97.44 110 MET A O 1
ATOM 850 N N . TYR A 1 111 ? -13.667 -6.618 12.567 1.00 95.81 111 TYR A N 1
ATOM 851 C CA . TYR A 1 111 ? -13.560 -6.314 13.985 1.00 95.81 111 TYR A CA 1
ATOM 852 C C . TYR A 1 111 ? -13.885 -4.844 14.238 1.00 95.81 111 TYR A C 1
ATOM 854 O O . TYR A 1 111 ? -13.581 -3.978 13.417 1.00 95.81 111 TYR A O 1
ATOM 862 N N . LEU A 1 112 ? -14.430 -4.557 15.421 1.00 95.31 112 LEU A N 1
ATOM 863 C CA . LEU A 1 112 ? -14.545 -3.185 15.898 1.00 95.31 112 LEU A CA 1
ATOM 864 C C . LEU A 1 112 ? -13.155 -2.626 16.218 1.00 95.31 112 LEU A C 1
ATOM 866 O O . LEU A 1 112 ? -12.376 -3.237 16.954 1.00 95.31 112 LEU A O 1
ATOM 870 N N . HIS A 1 113 ? -12.881 -1.460 15.656 1.00 93.88 113 HIS A N 1
ATOM 871 C CA . HIS A 1 113 ? -11.675 -0.674 15.830 1.00 93.88 113 HIS A CA 1
ATOM 872 C C . HIS A 1 113 ? -12.016 0.663 16.485 1.00 93.88 113 HIS A C 1
ATOM 874 O O . HIS A 1 113 ? -13.080 1.236 16.242 1.00 93.88 113 HIS A O 1
ATOM 880 N N . ASP A 1 114 ? -11.088 1.147 17.298 1.00 94.44 114 ASP A N 1
ATOM 881 C CA . ASP A 1 114 ? -11.193 2.408 18.012 1.00 94.44 114 ASP A CA 1
ATOM 882 C C . ASP A 1 114 ? -10.711 3.564 17.135 1.00 94.44 114 ASP A C 1
ATOM 884 O O . ASP A 1 114 ? -9.525 3.716 16.861 1.00 94.44 114 ASP A O 1
ATOM 888 N N . TYR A 1 115 ? -11.657 4.368 16.663 1.00 92.38 115 TYR A N 1
ATOM 889 C CA . TYR A 1 115 ? -11.451 5.432 15.696 1.00 92.38 115 TYR A CA 1
ATOM 890 C C . TYR A 1 115 ? -11.322 6.801 16.357 1.00 92.38 115 TYR A C 1
ATOM 892 O O . TYR A 1 115 ? -12.231 7.271 17.043 1.00 92.38 115 TYR A O 1
ATOM 900 N N . CYS A 1 116 ? -10.222 7.474 16.029 1.00 91.12 116 CYS A N 1
ATOM 901 C CA . CYS A 1 116 ? -9.965 8.870 16.356 1.00 91.12 116 CYS A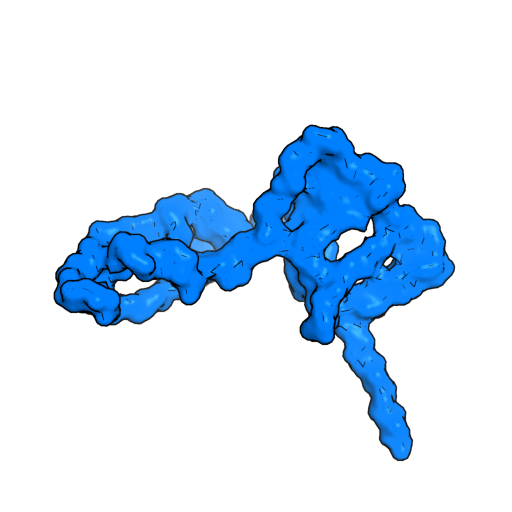 CA 1
ATOM 902 C C . CYS A 1 116 ? -9.829 9.667 15.058 1.00 91.12 116 CYS A C 1
ATOM 904 O O . CYS A 1 116 ? -8.909 9.420 14.275 1.00 91.12 116 CYS A O 1
ATOM 906 N N . ALA A 1 117 ? -10.724 10.630 14.818 1.00 87.62 117 ALA A N 1
ATOM 907 C CA . ALA A 1 117 ? -10.798 11.354 13.545 1.00 87.62 117 ALA A CA 1
ATOM 908 C C . ALA A 1 117 ? -9.458 11.998 13.154 1.00 87.62 117 ALA A C 1
ATOM 910 O O . ALA A 1 117 ? -8.966 11.780 12.043 1.00 87.62 117 ALA A O 1
ATOM 911 N N . GLN A 1 118 ? -8.817 12.676 14.110 1.00 85.19 118 GLN A N 1
ATOM 912 C CA . GLN A 1 118 ? -7.543 13.377 13.916 1.00 85.19 118 GLN A CA 1
ATOM 913 C C . GLN A 1 118 ? -6.338 12.446 13.709 1.00 85.19 118 GLN A C 1
ATOM 915 O O . GLN A 1 118 ? -5.298 12.894 13.247 1.00 85.19 118 GLN A O 1
ATOM 920 N N . GLN A 1 119 ? -6.466 11.152 14.017 1.00 82.75 119 GLN A N 1
ATOM 921 C CA . GLN A 1 119 ? -5.376 10.171 13.913 1.00 82.75 119 GLN A CA 1
ATOM 922 C C . GLN A 1 119 ? -5.629 9.123 12.823 1.00 82.75 119 GLN A C 1
ATOM 924 O O . GLN A 1 119 ? -4.779 8.292 12.532 1.00 82.75 119 GLN A O 1
ATOM 929 N N . SER A 1 120 ? -6.801 9.163 12.187 1.00 76.62 120 SER A N 1
ATOM 930 C CA . SER A 1 120 ? -7.271 8.109 11.283 1.00 76.62 120 SER A CA 1
ATOM 931 C C . SER A 1 120 ? -6.515 7.974 9.958 1.00 76.62 120 SER A C 1
ATOM 933 O O . SER A 1 120 ? -6.712 6.993 9.241 1.00 76.62 120 SER A O 1
ATOM 935 N N . HIS A 1 121 ? -5.683 8.959 9.625 1.00 75.56 121 HIS A N 1
ATOM 936 C CA . HIS A 1 121 ? -4.821 8.971 8.445 1.00 75.56 121 HIS A CA 1
ATOM 937 C C . HIS A 1 121 ? -3.367 8.598 8.772 1.00 75.56 121 HIS A C 1
ATOM 939 O O . HIS A 1 121 ? -2.549 8.507 7.861 1.00 75.56 121 HIS A O 1
ATOM 945 N N . ILE A 1 122 ? -3.040 8.391 10.051 1.00 80.06 122 ILE A N 1
ATOM 946 C CA . ILE A 1 122 ? -1.688 8.069 10.504 1.00 80.06 122 ILE A CA 1
ATOM 947 C C . ILE A 1 122 ? -1.493 6.547 10.391 1.00 80.06 122 ILE A C 1
ATOM 949 O O . ILE A 1 122 ? -2.283 5.796 10.969 1.00 80.06 122 ILE A O 1
ATOM 953 N N . PRO A 1 123 ? -0.478 6.061 9.650 1.00 82.31 123 PRO A N 1
ATOM 954 C CA . PRO A 1 123 ? -0.166 4.638 9.596 1.00 82.31 123 PRO A CA 1
ATOM 955 C C . PRO A 1 123 ? 0.220 4.070 10.969 1.00 82.31 123 PRO A C 1
ATOM 957 O O . PRO A 1 123 ? 0.848 4.774 11.761 1.00 82.31 123 PRO A O 1
ATOM 960 N N . PRO A 1 124 ? -0.071 2.787 11.241 1.00 85.88 124 PRO A N 1
ATOM 9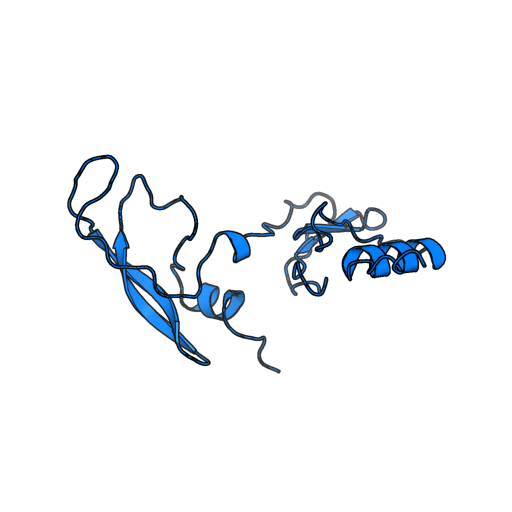61 C CA . PRO A 1 124 ? -0.751 1.828 10.366 1.00 85.88 124 PRO A CA 1
ATOM 962 C C . PRO A 1 124 ? -2.271 2.052 10.254 1.00 85.88 124 PRO A C 1
ATOM 964 O O . PRO A 1 124 ? -2.996 2.076 11.245 1.00 85.88 124 PRO A O 1
ATOM 967 N N . ILE A 1 125 ? -2.778 2.136 9.024 1.00 88.56 125 ILE A N 1
ATOM 968 C CA . ILE A 1 125 ? -4.183 2.403 8.714 1.00 88.56 125 ILE A CA 1
ATOM 969 C C . ILE A 1 125 ? -4.954 1.072 8.648 1.00 88.56 125 ILE A C 1
ATOM 971 O O . ILE A 1 125 ? -4.582 0.172 7.894 1.00 88.56 125 ILE A O 1
ATOM 975 N N . PRO A 1 126 ? -6.053 0.899 9.396 1.00 91.62 126 PRO A N 1
ATOM 976 C CA . PRO A 1 126 ? -6.864 -0.307 9.300 1.00 91.62 126 PRO A CA 1
ATOM 977 C C . PRO A 1 126 ? -7.743 -0.295 8.041 1.00 91.62 126 PRO A C 1
ATOM 979 O O . PRO A 1 126 ? -8.265 0.742 7.621 1.00 91.62 126 PRO A O 1
ATOM 982 N N . LEU A 1 127 ? -7.954 -1.473 7.458 1.00 93.44 127 LEU A N 1
ATOM 983 C CA . LEU A 1 127 ? -8.666 -1.626 6.191 1.00 93.44 127 LEU A CA 1
ATOM 984 C C . LEU A 1 127 ? -10.174 -1.459 6.371 1.00 93.44 127 LEU A C 1
ATOM 986 O O . LEU A 1 127 ? -10.778 -2.010 7.291 1.00 93.44 127 LEU A O 1
ATOM 990 N N . ARG A 1 128 ? -10.798 -0.689 5.478 1.00 93.06 128 ARG A N 1
ATOM 991 C CA . ARG A 1 128 ? -12.228 -0.351 5.569 1.00 93.06 128 ARG A CA 1
ATOM 992 C C . ARG A 1 128 ? -13.130 -1.385 4.904 1.00 93.06 128 ARG A C 1
ATOM 994 O O . ARG A 1 128 ? -14.272 -1.536 5.321 1.00 93.06 128 ARG A O 1
ATOM 1001 N N . THR A 1 129 ? -12.629 -2.107 3.904 1.00 93.50 129 THR A N 1
ATOM 1002 C CA . THR A 1 129 ? -13.421 -3.064 3.122 1.00 93.50 129 THR A CA 1
ATOM 1003 C C . THR A 1 129 ? -12.819 -4.469 3.173 1.00 93.50 129 THR A C 1
ATOM 1005 O O . THR A 1 129 ? -11.605 -4.647 3.317 1.00 93.50 129 THR A O 1
ATOM 1008 N N . LYS A 1 130 ? -13.674 -5.489 3.021 1.00 93.94 130 LYS A N 1
ATOM 1009 C CA . LYS A 1 130 ? -13.241 -6.890 2.915 1.00 93.94 130 LYS A CA 1
ATOM 1010 C C . LYS A 1 130 ? -12.351 -7.112 1.696 1.00 93.94 130 LYS A C 1
ATOM 1012 O O . LYS A 1 130 ? -11.352 -7.815 1.807 1.00 93.94 130 LYS A O 1
ATOM 1017 N N . SER A 1 131 ? -12.709 -6.510 0.561 1.00 87.12 131 SER A N 1
ATOM 1018 C CA . SER A 1 131 ? -11.975 -6.629 -0.699 1.00 87.12 131 SER A CA 1
ATOM 1019 C C . SER A 1 131 ? -10.554 -6.094 -0.576 1.00 87.12 131 SER A C 1
ATOM 1021 O O . SER A 1 131 ? -9.622 -6.762 -1.015 1.00 87.12 131 SER A O 1
ATOM 1023 N N . ASP A 1 132 ? -10.365 -4.947 0.083 1.00 88.00 132 ASP A N 1
ATOM 1024 C CA . ASP A 1 132 ? -9.028 -4.392 0.307 1.00 88.00 132 ASP A CA 1
ATOM 1025 C C . ASP A 1 132 ? -8.208 -5.295 1.229 1.00 88.00 132 ASP A C 1
ATOM 1027 O O . ASP A 1 132 ? -7.041 -5.555 0.955 1.00 88.00 132 ASP A O 1
ATOM 1031 N N . CYS A 1 133 ? -8.818 -5.858 2.276 1.00 93.19 133 CYS A N 1
ATOM 1032 C CA . CYS A 1 133 ? -8.137 -6.848 3.108 1.00 93.19 133 CYS A CA 1
ATOM 1033 C C . CYS A 1 133 ? -7.728 -8.088 2.318 1.00 93.19 133 CYS A C 1
ATOM 1035 O O . CYS A 1 133 ? -6.582 -8.517 2.411 1.00 93.19 133 CYS A O 1
ATOM 1037 N N . GLN A 1 134 ? -8.620 -8.652 1.506 1.00 90.62 134 GLN A N 1
ATOM 1038 C CA . GLN A 1 134 ? -8.285 -9.817 0.688 1.00 90.62 134 GLN A CA 1
ATOM 1039 C C . GLN A 1 134 ? -7.144 -9.489 -0.280 1.00 90.62 134 GLN A C 1
ATOM 1041 O O . GLN A 1 134 ? -6.188 -10.249 -0.378 1.00 90.62 134 GLN A O 1
ATOM 1046 N N . ARG A 1 135 ? -7.201 -8.319 -0.924 1.00 85.31 135 ARG A N 1
ATOM 1047 C CA . ARG A 1 135 ? -6.183 -7.845 -1.866 1.00 85.31 135 ARG A CA 1
ATOM 1048 C C . ARG A 1 135 ? -4.825 -7.599 -1.207 1.00 85.31 135 ARG A C 1
ATOM 1050 O O . ARG A 1 135 ? -3.788 -7.890 -1.804 1.00 85.31 135 ARG A O 1
ATOM 1057 N N . PHE A 1 136 ? -4.811 -6.989 -0.026 1.00 85.44 136 PHE A N 1
ATOM 1058 C CA . PHE A 1 136 ? -3.572 -6.540 0.603 1.00 85.44 136 PHE A CA 1
ATOM 1059 C C . PHE A 1 136 ? -2.968 -7.568 1.558 1.00 85.44 136 PHE A C 1
ATOM 1061 O O . PHE A 1 136 ? -1.743 -7.641 1.641 1.00 85.44 136 PHE A O 1
ATOM 1068 N N . CYS A 1 137 ? -3.798 -8.377 2.218 1.00 90.25 137 CYS A N 1
ATOM 1069 C CA . CYS A 1 137 ? -3.393 -9.222 3.337 1.00 90.25 137 CYS A CA 1
ATOM 1070 C C . CYS A 1 137 ? -3.389 -10.720 3.050 1.00 90.25 137 CYS A C 1
ATOM 1072 O O . CYS A 1 137 ? -2.746 -11.457 3.799 1.00 90.25 137 CYS A O 1
ATOM 1074 N N . LEU A 1 138 ? -4.090 -11.192 2.018 1.00 89.31 138 LEU A N 1
ATOM 1075 C CA . LEU A 1 138 ? -4.118 -12.610 1.660 1.00 89.31 138 LEU A CA 1
ATOM 1076 C C . LEU A 1 138 ? -3.236 -12.880 0.432 1.00 89.31 138 LEU A C 1
ATOM 1078 O O . LEU A 1 138 ? -3.063 -11.996 -0.410 1.00 89.31 138 LEU A O 1
ATOM 1082 N N . PRO A 1 139 ? -2.645 -14.083 0.326 1.00 83.06 139 PRO A N 1
ATOM 1083 C CA . PRO A 1 139 ? -1.963 -14.493 -0.894 1.00 83.06 139 PRO A CA 1
ATOM 1084 C C . PRO A 1 139 ? -2.955 -14.563 -2.074 1.00 83.06 139 PRO A C 1
ATOM 1086 O O . PRO A 1 139 ? -4.139 -14.838 -1.855 1.00 83.06 139 PRO A O 1
ATOM 1089 N N . PRO A 1 140 ? -2.499 -14.330 -3.320 1.00 74.56 140 PRO A N 1
ATOM 1090 C CA . PRO A 1 140 ? -3.344 -14.470 -4.501 1.00 74.56 140 PRO A CA 1
ATOM 1091 C C . PRO A 1 140 ? -3.886 -15.903 -4.598 1.00 74.56 140 PRO A C 1
ATOM 1093 O O . PRO A 1 140 ? -3.151 -16.869 -4.388 1.00 74.56 140 PRO A O 1
ATOM 1096 N N . THR A 1 141 ? -5.176 -16.042 -4.903 1.00 66.44 141 THR A N 1
ATOM 1097 C CA . THR A 1 141 ? -5.793 -17.349 -5.164 1.00 66.44 141 THR A CA 1
ATOM 1098 C C . THR A 1 141 ? -5.214 -17.913 -6.461 1.00 66.44 141 THR A C 1
ATOM 1100 O O . THR A 1 141 ? -5.222 -17.212 -7.474 1.00 66.44 141 THR A O 1
ATOM 1103 N N . ARG A 1 142 ? -4.668 -19.131 -6.395 1.00 50.81 142 ARG A N 1
ATOM 1104 C CA . ARG A 1 142 ? -4.035 -19.841 -7.516 1.00 50.81 142 ARG A CA 1
ATOM 1105 C C . ARG A 1 142 ? -5.050 -20.239 -8.585 1.00 50.81 142 ARG A C 1
ATOM 1107 O O . ARG A 1 142 ? -6.189 -20.574 -8.193 1.00 50.81 142 ARG A O 1
#

Radius of gyration: 19.28 Å; chains: 1; bounding box: 55×36×48 Å

Foldseek 3Di:
DDDDPPQAPLRVQQVVCVVVVPQFHFDADPVNWTDQWGARPVQRKIFGADRRNRHTDPPRIDGHPGDHGDGPCLVQEAQDADDADQADDPPRDGFDWDWFWHDDPQAIDIDTHGHDPVCQRPPHHTHRDRVVSCVNPHDDDD